Protein AF-A0A2V9HBS6-F1 (afdb_monomer_lite)

Foldseek 3Di:
DDDDDDPDPPCDDPPPPPVPDPVQVVQQVDWAFPPDWDWDFDDDPNHTPDIDTAWGWIWTHGPPDIDIDTDNGGPPPPD

Radius of gyration: 19.23 Å; chains: 1; bounding box: 45×61×40 Å

pLDDT: mean 70.4, std 18.81, range [34.97, 95.19]

Structure (mmCIF, N/CA/C/O backbone):
data_AF-A0A2V9HBS6-F1
#
_entry.id   AF-A0A2V9HBS6-F1
#
loop_
_atom_site.group_PDB
_atom_site.id
_atom_site.type_symbol
_atom_site.label_atom_id
_atom_site.label_alt_id
_atom_site.label_comp_id
_atom_site.label_asym_id
_atom_site.label_entity_id
_atom_site.label_seq_id
_atom_site.pdbx_PDB_ins_code
_atom_site.Cartn_x
_atom_site.Cartn_y
_atom_site.Cartn_z
_atom_site.occupancy
_atom_site.B_iso_or_equiv
_atom_site.auth_seq_id
_atom_site.auth_comp_id
_atom_site.auth_asym_id
_atom_site.auth_atom_id
_atom_site.pdbx_PDB_model_num
ATOM 1 N N . MET A 1 1 ? -10.365 -41.092 10.613 1.00 42.16 1 MET A N 1
ATOM 2 C CA . MET A 1 1 ? -9.235 -40.761 9.717 1.00 42.16 1 MET A CA 1
ATOM 3 C C . MET A 1 1 ? -9.250 -39.261 9.488 1.00 42.16 1 MET A C 1
ATOM 5 O O . MET A 1 1 ? -9.962 -38.784 8.614 1.00 42.16 1 MET A O 1
ATOM 9 N N . ASP A 1 2 ? -8.527 -38.527 10.329 1.00 43.75 2 ASP A N 1
ATOM 10 C CA . ASP A 1 2 ? -8.445 -37.066 10.299 1.00 43.75 2 ASP A CA 1
ATOM 11 C C . ASP A 1 2 ? -7.514 -36.590 9.183 1.00 43.75 2 ASP A C 1
ATOM 13 O O . ASP A 1 2 ? -6.299 -36.800 9.223 1.00 43.75 2 ASP A O 1
ATOM 17 N N . ARG A 1 3 ? -8.082 -35.935 8.167 1.00 48.69 3 ARG A N 1
ATOM 18 C CA . ARG A 1 3 ? -7.310 -35.237 7.135 1.00 48.69 3 ARG A CA 1
ATOM 19 C C . ARG A 1 3 ? -6.816 -33.914 7.718 1.00 48.69 3 ARG A C 1
ATOM 21 O O . ARG A 1 3 ? -7.560 -32.941 7.778 1.00 48.69 3 ARG A O 1
ATOM 28 N N . LYS A 1 4 ? -5.559 -33.889 8.165 1.00 50.62 4 LYS A N 1
ATOM 29 C CA . LYS A 1 4 ? -4.883 -32.661 8.603 1.00 50.62 4 LYS A CA 1
ATOM 30 C C . LYS A 1 4 ? -4.748 -31.704 7.416 1.00 50.62 4 LYS A C 1
ATOM 32 O O . LYS A 1 4 ? -4.113 -32.037 6.419 1.00 50.62 4 LYS A O 1
ATOM 37 N N . HIS A 1 5 ? -5.356 -30.529 7.531 1.00 52.22 5 HIS A N 1
ATOM 38 C CA . HIS A 1 5 ? -5.192 -29.427 6.590 1.00 52.22 5 HIS A CA 1
ATOM 39 C C . HIS A 1 5 ? -3.782 -28.842 6.763 1.00 52.22 5 HIS A C 1
ATOM 41 O O . HIS A 1 5 ? -3.421 -28.419 7.860 1.00 52.22 5 HIS A O 1
ATOM 47 N N . VAL A 1 6 ? -2.967 -28.863 5.707 1.00 47.91 6 VAL A N 1
ATOM 48 C CA . VAL A 1 6 ? -1.632 -28.248 5.694 1.00 47.91 6 VAL A CA 1
ATOM 49 C C . VAL A 1 6 ? -1.757 -26.918 4.952 1.00 47.91 6 VAL A C 1
ATOM 51 O O . VAL A 1 6 ? -2.129 -26.941 3.779 1.00 47.91 6 VAL A O 1
ATOM 54 N N . PRO A 1 7 ? -1.479 -25.761 5.578 1.00 53.19 7 PRO A N 1
ATOM 55 C CA . PRO A 1 7 ? -1.482 -24.499 4.855 1.00 53.19 7 PRO A CA 1
ATOM 56 C C . PRO A 1 7 ? -0.302 -24.473 3.877 1.00 53.19 7 PRO A C 1
ATOM 58 O O . PRO A 1 7 ? 0.823 -24.836 4.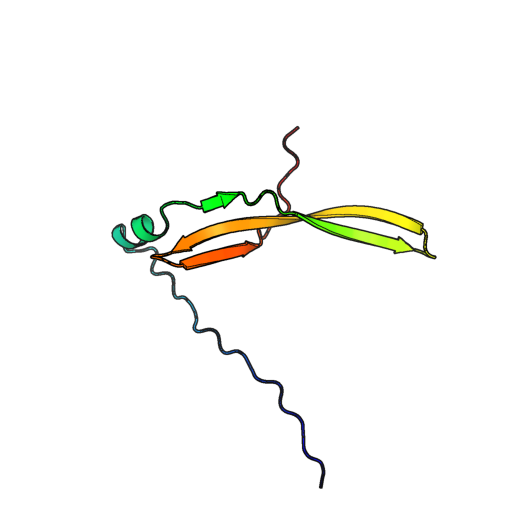233 1.00 53.19 7 PRO A O 1
ATOM 61 N N . ALA A 1 8 ? -0.563 -24.048 2.640 1.00 50.84 8 ALA A N 1
ATOM 62 C CA . ALA A 1 8 ? 0.463 -23.862 1.625 1.00 50.84 8 ALA A CA 1
ATOM 63 C C . ALA A 1 8 ? 1.473 -22.815 2.117 1.00 50.84 8 ALA A C 1
ATOM 65 O O . ALA A 1 8 ? 1.179 -21.622 2.180 1.00 50.84 8 ALA A O 1
ATOM 66 N N . ARG A 1 9 ? 2.673 -23.263 2.501 1.00 49.62 9 ARG A N 1
ATOM 67 C CA . ARG A 1 9 ? 3.806 -22.367 2.729 1.00 49.62 9 ARG A CA 1
ATOM 68 C C . ARG A 1 9 ? 4.195 -21.779 1.378 1.00 49.62 9 ARG A C 1
ATOM 70 O O . ARG A 1 9 ? 4.807 -22.464 0.563 1.00 49.62 9 ARG A O 1
ATOM 77 N N . MET A 1 10 ? 3.828 -20.523 1.150 1.00 46.31 10 MET A N 1
ATOM 78 C CA . MET A 1 10 ? 4.395 -19.713 0.077 1.00 46.31 10 MET A CA 1
ATOM 79 C C . MET A 1 10 ? 5.883 -19.523 0.383 1.00 46.31 10 MET A C 1
ATOM 81 O O . MET A 1 10 ? 6.272 -18.641 1.143 1.00 46.31 10 MET A O 1
ATOM 85 N N . HIS A 1 11 ? 6.717 -20.414 -0.152 1.00 42.72 11 HIS A N 1
ATOM 86 C CA . HIS A 1 11 ? 8.155 -20.201 -0.229 1.00 42.72 11 HIS A CA 1
ATOM 87 C C . HIS A 1 11 ? 8.409 -19.189 -1.344 1.00 42.72 11 HIS A C 1
ATOM 89 O O . HIS A 1 11 ? 8.682 -19.553 -2.485 1.00 42.72 11 HIS A O 1
ATOM 95 N N . SER A 1 12 ? 8.295 -17.907 -1.013 1.00 50.84 12 SER A N 1
ATOM 96 C CA . SER A 1 12 ? 8.925 -16.866 -1.816 1.00 50.84 12 SER A CA 1
ATOM 97 C C . SER A 1 12 ? 10.438 -17.113 -1.760 1.00 50.84 12 SER A C 1
ATOM 99 O O . SER A 1 12 ? 10.971 -17.269 -0.654 1.00 50.84 12 SER A O 1
ATOM 101 N N . PRO A 1 13 ? 11.146 -17.209 -2.899 1.00 45.28 13 PRO A N 1
ATOM 102 C CA . PRO A 1 13 ? 12.596 -17.321 -2.870 1.00 45.28 13 PRO A CA 1
ATOM 103 C C . PRO A 1 13 ? 13.175 -16.080 -2.173 1.00 45.28 13 PRO A C 1
ATOM 105 O O . PRO A 1 13 ? 12.608 -14.991 -2.315 1.00 45.28 13 PRO A O 1
ATOM 108 N N . PRO A 1 14 ? 14.279 -16.207 -1.415 1.00 47.19 14 PRO A N 1
ATOM 109 C CA . PRO A 1 14 ? 14.969 -15.030 -0.928 1.00 47.19 14 PRO A CA 1
ATOM 110 C C . PRO A 1 14 ? 15.455 -14.280 -2.167 1.00 47.19 14 PRO A C 1
ATOM 112 O O . PRO A 1 14 ? 16.266 -14.795 -2.936 1.00 47.19 14 PRO A O 1
ATOM 115 N N . LEU A 1 15 ? 14.925 -13.080 -2.392 1.00 51.84 15 LEU A N 1
ATOM 116 C CA . LEU A 1 15 ? 15.557 -12.135 -3.297 1.00 51.84 15 LEU A CA 1
ATOM 117 C C . LEU A 1 15 ? 16.863 -11.728 -2.611 1.00 51.84 15 LEU A C 1
ATOM 119 O O . LEU A 1 15 ? 16.900 -10.762 -1.853 1.00 51.84 15 LEU A O 1
ATOM 123 N N . CYS A 1 16 ? 17.917 -12.526 -2.792 1.00 45.81 16 CYS A N 1
ATOM 124 C CA . CYS A 1 16 ? 19.273 -12.097 -2.495 1.00 45.81 16 CYS A CA 1
ATOM 125 C C . CYS A 1 16 ? 19.565 -10.936 -3.448 1.00 45.81 16 CYS A C 1
ATOM 127 O O . CYS A 1 16 ? 19.944 -11.144 -4.599 1.00 45.81 16 CYS A O 1
ATOM 129 N N . LEU A 1 17 ? 19.282 -9.718 -2.981 1.00 49.34 17 LEU A N 1
ATOM 130 C CA . LEU A 1 17 ? 19.724 -8.484 -3.607 1.00 49.34 17 LEU A CA 1
ATOM 131 C C . LEU A 1 17 ? 21.246 -8.465 -3.519 1.00 49.34 17 LEU A C 1
ATOM 133 O O . LEU A 1 17 ? 21.816 -8.163 -2.471 1.00 49.34 17 LEU A O 1
ATOM 137 N N . ASP A 1 18 ? 21.903 -8.796 -4.619 1.00 45.50 18 ASP A N 1
ATOM 138 C CA . ASP A 1 18 ? 23.316 -8.503 -4.770 1.00 45.50 18 ASP A CA 1
ATOM 139 C C . ASP A 1 18 ? 23.436 -7.002 -5.073 1.00 45.50 18 ASP A C 1
ATOM 141 O O . ASP A 1 18 ? 23.415 -6.569 -6.222 1.00 45.50 18 ASP A O 1
ATOM 145 N N . CYS A 1 19 ? 23.509 -6.176 -4.023 1.00 50.69 19 CYS A N 1
ATOM 146 C CA . CYS A 1 19 ? 23.703 -4.718 -4.121 1.00 50.69 19 CYS A CA 1
ATOM 147 C C . CYS A 1 19 ? 25.082 -4.327 -4.699 1.00 50.69 19 CYS A C 1
ATOM 149 O O . CYS A 1 19 ? 25.453 -3.154 -4.690 1.00 50.69 19 CYS A O 1
ATOM 151 N N . SER A 1 20 ? 25.856 -5.317 -5.141 1.00 55.56 20 SER A N 1
ATOM 152 C CA . SER A 1 20 ? 27.240 -5.227 -5.592 1.00 55.56 20 SER A CA 1
ATOM 153 C C . SER A 1 20 ? 27.363 -4.867 -7.077 1.00 55.56 20 SER A C 1
ATOM 155 O O . SER A 1 20 ? 28.428 -4.422 -7.502 1.00 55.56 20 SER A O 1
ATOM 157 N N . ASP A 1 21 ? 26.302 -5.065 -7.870 1.00 51.62 21 ASP A N 1
ATOM 158 C CA . ASP A 1 21 ? 26.318 -4.795 -9.310 1.00 51.62 21 ASP A CA 1
ATOM 159 C C . ASP A 1 21 ? 25.686 -3.424 -9.623 1.00 51.62 21 ASP A C 1
ATOM 161 O O . ASP A 1 21 ? 24.463 -3.274 -9.495 1.00 51.62 21 ASP A O 1
ATOM 165 N N . PRO A 1 22 ? 26.466 -2.418 -10.061 1.00 54.44 22 PRO A N 1
ATOM 166 C CA . PRO A 1 22 ? 25.930 -1.113 -10.442 1.00 54.44 22 PRO A CA 1
ATOM 167 C C . PRO A 1 22 ? 24.960 -1.174 -11.638 1.00 54.44 22 PRO A C 1
ATOM 169 O O . PRO A 1 22 ? 24.107 -0.297 -11.747 1.00 54.44 22 PRO A O 1
ATOM 172 N N . ASN A 1 23 ? 24.998 -2.223 -12.476 1.00 52.66 23 ASN A N 1
ATOM 173 C CA . ASN A 1 23 ? 23.997 -2.446 -13.534 1.00 52.66 23 ASN A CA 1
ATOM 174 C C . ASN A 1 23 ? 22.654 -2.975 -12.999 1.00 52.66 23 ASN A C 1
ATOM 176 O O . ASN A 1 23 ? 21.634 -2.892 -13.686 1.00 52.66 23 ASN A O 1
ATOM 180 N N . SER A 1 24 ? 22.615 -3.531 -11.783 1.00 52.62 24 SER A N 1
ATOM 181 C CA . SER A 1 24 ? 21.355 -3.974 -11.171 1.00 52.62 24 SER A CA 1
ATOM 182 C C . SER A 1 24 ? 20.508 -2.794 -10.686 1.00 52.62 24 SER A C 1
ATOM 184 O O . SER A 1 24 ? 19.281 -2.858 -10.746 1.00 52.62 24 SER A O 1
ATOM 186 N N . ALA A 1 25 ? 21.155 -1.693 -10.285 1.00 50.47 25 ALA A N 1
ATOM 187 C CA . ALA A 1 25 ? 20.497 -0.466 -9.844 1.00 50.47 25 ALA A CA 1
ATOM 188 C C . ALA A 1 25 ? 19.734 0.234 -10.984 1.00 50.47 25 ALA A C 1
ATOM 190 O O . ALA A 1 25 ? 18.663 0.790 -10.746 1.00 50.47 25 ALA A O 1
ATOM 191 N N . GLU A 1 26 ? 20.211 0.132 -12.231 1.00 49.22 26 GLU A N 1
ATOM 192 C CA . GLU A 1 26 ? 19.513 0.679 -13.406 1.00 49.22 26 GLU A CA 1
ATOM 193 C C . GLU A 1 26 ? 18.180 -0.032 -13.703 1.00 49.22 26 GLU A C 1
ATOM 195 O O . GLU A 1 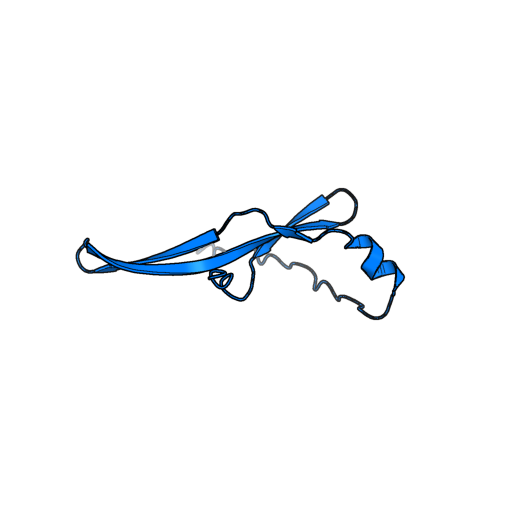26 ? 17.268 0.573 -14.263 1.00 49.22 26 GLU A O 1
ATOM 200 N N . ARG A 1 27 ? 18.001 -1.294 -13.280 1.00 53.16 27 ARG A N 1
ATOM 201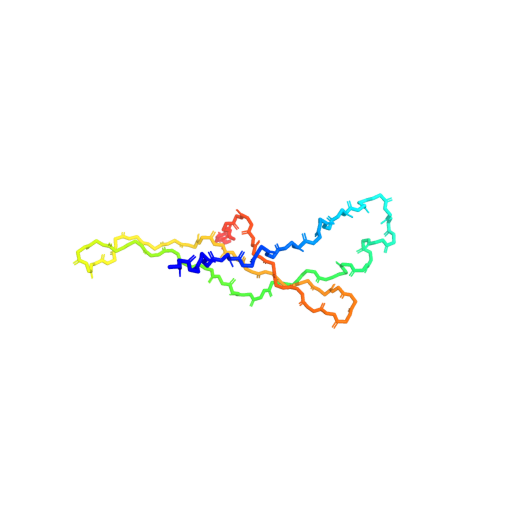 C CA . ARG A 1 27 ? 16.719 -2.011 -13.442 1.00 53.16 27 ARG A CA 1
ATOM 202 C C . ARG A 1 27 ? 15.639 -1.588 -12.448 1.00 53.16 27 ARG A C 1
ATOM 204 O O . ARG A 1 27 ? 14.486 -1.965 -12.632 1.00 53.16 27 ARG A O 1
ATOM 211 N N . TYR A 1 28 ? 16.000 -0.806 -11.433 1.00 57.97 28 TYR A N 1
ATOM 212 C CA . TYR A 1 28 ? 15.090 -0.240 -10.437 1.00 57.97 28 TYR A CA 1
ATOM 213 C C . TYR A 1 28 ? 14.937 1.270 -10.641 1.00 57.97 28 TYR A C 1
ATOM 215 O O . TYR A 1 28 ? 14.866 2.037 -9.684 1.00 57.97 28 TYR A O 1
ATOM 223 N N . SER A 1 29 ? 14.921 1.703 -11.905 1.00 58.97 29 SER A N 1
ATOM 224 C CA . SER A 1 29 ? 15.075 3.108 -12.288 1.00 58.97 29 SER A CA 1
ATOM 225 C C . SER A 1 29 ? 14.014 4.046 -11.710 1.00 58.97 29 SER A C 1
ATOM 227 O O . SER A 1 29 ? 14.284 5.239 -11.648 1.00 58.97 29 SER A O 1
ATOM 229 N N . ASN A 1 30 ? 12.828 3.565 -11.315 1.00 67.25 30 ASN A N 1
ATOM 230 C CA . ASN A 1 30 ? 11.743 4.441 -10.870 1.00 67.25 30 ASN A CA 1
ATOM 231 C C . ASN A 1 30 ? 10.944 3.820 -9.717 1.00 67.25 30 ASN A C 1
ATOM 233 O O . ASN A 1 30 ? 10.100 2.946 -9.930 1.00 67.25 30 ASN A O 1
ATOM 237 N N . VAL A 1 31 ? 11.192 4.308 -8.498 1.00 78.50 31 VAL A N 1
ATOM 238 C CA . VAL A 1 31 ? 10.249 4.190 -7.378 1.00 78.50 31 VAL A CA 1
ATOM 239 C C . VAL A 1 31 ? 9.289 5.371 -7.474 1.00 78.50 31 VAL A C 1
ATOM 241 O O . VAL A 1 31 ? 9.718 6.522 -7.439 1.00 78.50 31 VAL A O 1
ATOM 244 N N . VAL A 1 32 ? 7.996 5.091 -7.603 1.00 83.81 32 VAL A N 1
ATOM 245 C CA . VAL A 1 32 ? 6.940 6.100 -7.737 1.00 83.81 32 VAL A CA 1
ATOM 246 C C . VAL A 1 32 ? 5.998 6.001 -6.544 1.00 83.81 32 VAL A C 1
ATOM 248 O O . VAL A 1 32 ? 5.610 4.905 -6.136 1.00 83.81 32 VAL A O 1
ATOM 251 N N . ASP A 1 33 ? 5.633 7.144 -5.971 1.00 85.12 33 ASP A N 1
ATOM 252 C CA . ASP A 1 33 ? 4.593 7.208 -4.947 1.00 85.12 33 ASP A CA 1
ATOM 253 C C . ASP A 1 33 ? 3.224 6.900 -5.569 1.00 85.12 33 ASP A C 1
ATOM 255 O O . ASP A 1 33 ? 2.869 7.435 -6.620 1.00 85.12 33 ASP A O 1
ATOM 259 N N . THR A 1 34 ? 2.460 6.011 -4.938 1.00 87.31 34 THR A N 1
ATOM 260 C CA . THR A 1 34 ? 1.116 5.654 -5.412 1.00 87.31 34 THR A CA 1
ATOM 261 C C . THR A 1 34 ? 0.029 6.595 -4.897 1.00 87.31 34 THR A C 1
ATOM 263 O O . THR A 1 34 ? -1.099 6.539 -5.382 1.00 87.31 34 THR A O 1
ATOM 266 N N . GLY A 1 35 ? 0.330 7.410 -3.884 1.00 87.19 35 GLY A N 1
ATOM 267 C CA . GLY A 1 35 ? -0.649 8.165 -3.105 1.00 87.19 35 GLY A CA 1
ATOM 268 C C . GLY A 1 35 ? -1.520 7.292 -2.193 1.00 87.19 35 GLY A C 1
ATOM 269 O O . GLY A 1 35 ? -2.366 7.823 -1.476 1.00 87.19 35 GLY A O 1
ATOM 270 N N . LEU A 1 36 ? -1.336 5.966 -2.196 1.00 88.12 36 LEU A N 1
ATOM 271 C CA . LEU A 1 36 ? -2.083 5.049 -1.341 1.00 88.12 36 LEU A CA 1
ATOM 272 C C . LEU A 1 36 ? -1.450 4.990 0.049 1.00 88.12 36 LEU A C 1
ATOM 274 O O . LEU A 1 36 ? -0.235 4.826 0.200 1.00 88.12 36 LEU A O 1
ATOM 278 N N . GLN A 1 37 ? -2.300 5.063 1.068 1.00 90.25 37 GLN A N 1
ATOM 279 C CA . GLN A 1 37 ? -1.912 5.008 2.471 1.00 90.25 37 GLN A CA 1
ATOM 280 C C . GLN A 1 37 ? -2.792 4.008 3.217 1.00 90.25 37 GLN A C 1
ATOM 282 O O . GLN A 1 37 ? -3.974 3.843 2.917 1.00 90.25 37 GLN A O 1
ATOM 287 N N . GLU A 1 38 ? -2.201 3.332 4.193 1.00 87.69 38 GLU A N 1
ATOM 288 C CA . GLU A 1 38 ? -2.913 2.499 5.150 1.00 87.69 38 GLU A CA 1
ATOM 289 C C . GLU A 1 38 ? -3.191 3.310 6.408 1.00 87.69 38 GLU A C 1
ATOM 291 O O . GLU A 1 38 ? -2.294 3.955 6.955 1.00 87.69 38 GLU A O 1
ATOM 296 N N . ILE A 1 39 ? -4.439 3.2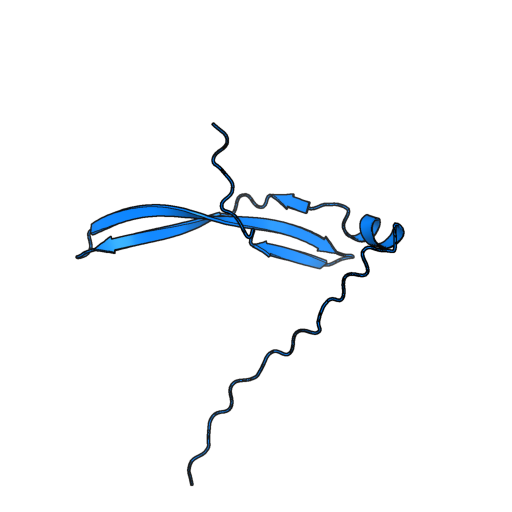62 6.861 1.00 89.62 39 ILE A N 1
ATOM 297 C CA . ILE A 1 39 ? -4.904 3.962 8.051 1.00 89.62 39 ILE A CA 1
ATOM 298 C C . ILE A 1 39 ? -5.318 2.908 9.071 1.00 89.62 39 ILE A C 1
ATOM 300 O O . ILE A 1 39 ? -6.138 2.035 8.783 1.00 89.62 39 ILE A O 1
ATOM 304 N N . GLU A 1 40 ? -4.737 2.988 10.262 1.00 89.00 40 GLU A N 1
ATOM 305 C CA . GLU A 1 40 ? -5.134 2.185 11.409 1.00 89.00 40 GLU A CA 1
ATOM 306 C C . 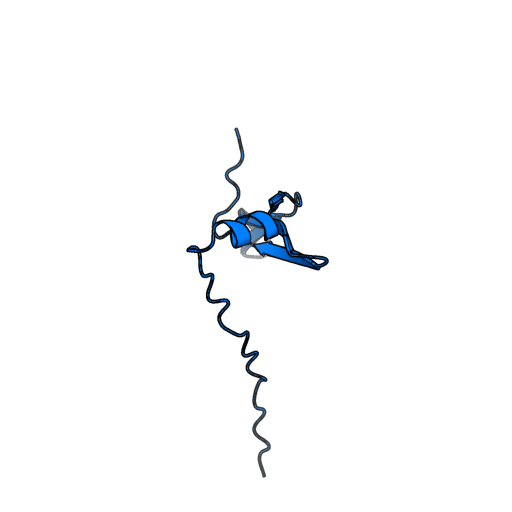GLU A 1 40 ? -6.100 3.008 12.264 1.00 89.00 40 GLU A C 1
ATOM 308 O O . GLU A 1 40 ? -5.756 4.096 12.734 1.00 89.00 40 GLU A O 1
ATOM 313 N N . VAL A 1 41 ? -7.312 2.480 12.443 1.00 91.44 41 VAL A N 1
ATOM 314 C CA . VAL A 1 41 ? -8.374 3.111 13.228 1.00 91.44 41 VAL A CA 1
ATOM 315 C C . VAL A 1 41 ? -8.629 2.269 14.471 1.00 91.44 41 VAL A C 1
ATOM 317 O O . VAL A 1 41 ? -9.019 1.103 14.377 1.00 91.44 41 VAL A O 1
ATOM 320 N N . GLU A 1 42 ? -8.424 2.862 15.642 1.00 92.00 42 GLU A N 1
ATOM 321 C CA . GLU A 1 42 ? -8.752 2.238 16.918 1.00 92.00 42 GLU A CA 1
ATOM 322 C C . GLU A 1 42 ? -10.173 2.636 17.318 1.00 92.00 42 GLU A C 1
ATOM 324 O O . GLU A 1 42 ? -10.488 3.816 17.491 1.00 92.00 42 GLU A O 1
ATOM 329 N N . THR A 1 43 ? -11.046 1.637 17.461 1.00 95.19 43 THR A N 1
ATOM 330 C CA . THR A 1 43 ? -12.428 1.838 17.902 1.00 95.19 43 THR A CA 1
ATOM 331 C C . THR A 1 43 ? -12.663 1.176 19.249 1.00 95.19 43 THR A C 1
ATOM 333 O O . THR A 1 43 ? -12.341 0.005 19.463 1.00 95.19 43 THR A O 1
ATOM 336 N N . ARG A 1 44 ? -13.306 1.905 20.163 1.00 92.38 44 ARG A N 1
ATOM 337 C CA . ARG A 1 44 ? -13.718 1.387 21.467 1.00 92.38 44 ARG A CA 1
ATOM 338 C C . ARG A 1 44 ? -15.197 1.645 21.672 1.00 92.38 44 ARG A C 1
ATOM 340 O O . ARG A 1 44 ? -15.682 2.761 21.539 1.00 92.38 44 ARG A O 1
ATOM 347 N N . LYS A 1 45 ? -15.940 0.581 21.994 1.00 93.25 45 LYS A N 1
ATOM 348 C CA . LYS A 1 45 ? -17.407 0.629 22.159 1.00 93.25 45 LYS A CA 1
ATOM 349 C C . LYS A 1 45 ? -18.136 1.259 20.954 1.00 93.25 45 LYS A C 1
ATOM 351 O O . LYS A 1 45 ? -19.164 1.902 21.128 1.00 93.25 45 LYS A O 1
ATOM 356 N N . GLY A 1 46 ? -17.608 1.063 19.744 1.00 89.88 46 GLY A N 1
ATOM 357 C CA . GLY A 1 46 ? -18.191 1.594 18.507 1.00 89.88 46 GLY A CA 1
ATOM 358 C C . GLY A 1 46 ? -17.909 3.075 18.240 1.00 89.88 46 GLY A C 1
ATOM 359 O O . GLY A 1 46 ? -18.463 3.615 17.289 1.00 89.88 46 GLY A O 1
ATOM 360 N N . VAL A 1 47 ? -17.062 3.721 19.046 1.00 90.00 47 VAL A N 1
ATOM 361 C CA . VAL A 1 47 ? -16.581 5.088 18.813 1.00 90.00 47 VAL A CA 1
ATOM 362 C C . VAL A 1 47 ? -15.124 5.025 18.370 1.00 90.00 47 VAL A C 1
ATOM 364 O O . VAL A 1 47 ? -14.336 4.272 18.943 1.00 90.00 47 VAL A O 1
ATOM 367 N N . GLU A 1 48 ? -14.781 5.791 17.340 1.00 90.81 48 GLU A N 1
ATOM 368 C CA . GLU A 1 48 ? -13.398 6.008 16.918 1.00 90.81 48 GLU A CA 1
ATOM 369 C C . GLU A 1 48 ? -12.656 6.813 17.992 1.00 90.81 48 GLU A C 1
ATOM 371 O O . GLU A 1 48 ? -13.039 7.938 18.307 1.00 90.81 48 GLU A O 1
ATOM 376 N N . GLU A 1 49 ? -11.628 6.211 18.591 1.00 90.44 49 GLU A N 1
ATOM 377 C CA . GLU A 1 49 ? -10.790 6.856 19.611 1.00 90.44 49 GLU A CA 1
ATOM 378 C C . GLU A 1 49 ? -9.467 7.360 19.023 1.00 90.44 49 GLU A C 1
ATOM 380 O O . GLU A 1 49 ? -8.911 8.342 19.518 1.00 90.44 49 GLU A O 1
ATOM 385 N N . ASN A 1 50 ? -8.954 6.706 17.977 1.00 88.25 50 ASN A N 1
ATOM 386 C CA . ASN A 1 50 ? -7.701 7.082 17.332 1.00 88.25 50 ASN A CA 1
ATOM 387 C C . ASN A 1 50 ? -7.719 6.746 15.837 1.00 88.25 50 ASN A C 1
ATOM 389 O O . ASN A 1 50 ? -8.278 5.729 15.429 1.00 88.25 50 ASN A O 1
ATOM 393 N N . CYS A 1 51 ? -7.046 7.575 15.047 1.00 89.19 51 CYS A N 1
ATOM 394 C CA . CYS A 1 51 ? -6.814 7.369 13.628 1.00 89.19 51 CYS A CA 1
ATOM 395 C C . CYS A 1 51 ? -5.380 7.795 13.313 1.00 89.19 51 CYS A C 1
ATOM 397 O O . CYS A 1 51 ? -4.984 8.925 13.610 1.00 89.19 51 CYS A O 1
ATOM 399 N N . LYS A 1 52 ? -4.588 6.886 12.739 1.00 88.25 52 LYS A N 1
ATOM 400 C CA . LYS A 1 52 ? -3.201 7.168 12.349 1.00 88.25 52 LYS A CA 1
ATOM 401 C C . LYS A 1 52 ? -2.862 6.508 11.020 1.00 88.25 52 LYS A C 1
ATOM 403 O O . LYS A 1 52 ? -3.288 5.388 10.739 1.00 88.25 52 LYS A O 1
ATOM 408 N N . VAL A 1 53 ? -2.023 7.168 10.230 1.00 86.25 53 VAL A N 1
ATOM 409 C CA . VAL A 1 53 ? -1.400 6.549 9.056 1.00 86.25 53 VAL A CA 1
ATOM 410 C C . VAL A 1 53 ? -0.382 5.521 9.546 1.00 86.25 53 VAL A C 1
ATOM 412 O O . VAL A 1 53 ? 0.525 5.855 10.310 1.00 86.25 53 VAL A O 1
ATOM 415 N N . SER A 1 54 ? -0.532 4.263 9.138 1.00 83.69 54 SER A N 1
ATOM 416 C CA . SER A 1 54 ? 0.361 3.170 9.536 1.00 83.69 54 SER A CA 1
ATOM 417 C C . SER A 1 54 ? 1.453 2.913 8.498 1.00 83.69 54 SER A C 1
ATOM 419 O O . SER A 1 54 ? 2.564 2.512 8.854 1.00 83.69 54 SER A O 1
ATOM 421 N N . SER A 1 55 ? 1.176 3.137 7.210 1.00 85.94 55 SER A N 1
ATOM 422 C CA . SER A 1 55 ? 2.124 2.907 6.108 1.00 85.94 55 SER A CA 1
ATOM 423 C C . SER A 1 55 ? 1.691 3.617 4.825 1.00 85.94 55 SER A C 1
ATOM 425 O O . SER A 1 55 ? 0.511 3.883 4.626 1.00 85.94 55 SER A O 1
ATOM 427 N N . GLY A 1 56 ? 2.641 3.869 3.929 1.00 89.31 56 GLY A N 1
ATOM 428 C CA . GLY A 1 56 ? 2.389 4.257 2.543 1.00 89.31 56 GLY A CA 1
ATOM 429 C C . GLY A 1 56 ? 2.762 3.143 1.569 1.00 89.31 56 GLY A C 1
ATOM 430 O O . GLY A 1 56 ? 3.426 2.170 1.940 1.00 89.31 56 GLY A O 1
ATOM 431 N N . TYR A 1 57 ? 2.342 3.284 0.316 1.00 89.19 57 TYR A N 1
ATOM 432 C CA . TYR A 1 57 ? 2.666 2.334 -0.743 1.00 89.19 57 TYR A CA 1
ATOM 433 C C . TYR A 1 57 ? 3.405 3.016 -1.892 1.00 89.19 57 TYR A C 1
ATOM 435 O O . TYR A 1 57 ? 3.010 4.074 -2.385 1.00 89.19 57 TYR A O 1
ATOM 443 N N . HIS A 1 58 ? 4.453 2.354 -2.366 1.00 89.12 58 HIS A N 1
ATOM 444 C CA . HIS A 1 58 ? 5.225 2.763 -3.531 1.00 89.12 58 HIS A CA 1
ATOM 445 C C . HIS A 1 58 ? 5.102 1.710 -4.625 1.00 89.12 58 HIS A C 1
ATOM 447 O O . HIS A 1 58 ? 4.911 0.525 -4.348 1.00 89.12 58 HIS A O 1
ATOM 453 N N . THR A 1 59 ? 5.230 2.135 -5.873 1.00 89.19 59 THR A N 1
ATOM 454 C CA . THR A 1 59 ? 5.338 1.234 -7.016 1.00 89.19 59 THR A CA 1
ATOM 455 C C . THR A 1 59 ? 6.753 1.276 -7.560 1.00 89.19 59 THR A C 1
ATOM 457 O O . THR A 1 59 ? 7.318 2.347 -7.764 1.00 89.19 59 THR A O 1
ATOM 460 N N . LEU A 1 60 ? 7.315 0.101 -7.805 1.00 86.88 60 LEU A N 1
ATOM 461 C CA . LEU A 1 60 ? 8.629 -0.079 -8.399 1.00 86.88 60 LEU A CA 1
ATOM 462 C C . LEU A 1 60 ? 8.473 -0.812 -9.730 1.00 86.88 60 LEU A C 1
ATOM 464 O O . LEU A 1 60 ? 7.905 -1.905 -9.769 1.00 86.88 60 LEU A O 1
ATOM 468 N N . LEU A 1 61 ? 8.972 -0.216 -10.811 1.00 83.56 61 LEU A N 1
ATOM 469 C CA . LEU A 1 61 ? 9.071 -0.895 -12.103 1.00 83.56 61 LEU A CA 1
ATOM 470 C C . LEU A 1 61 ? 10.324 -1.779 -12.109 1.00 83.56 61 LEU A C 1
ATOM 472 O O . LEU A 1 61 ? 11.427 -1.283 -11.884 1.00 83.56 61 LEU A O 1
ATOM 476 N N . VAL A 1 62 ? 10.145 -3.074 -12.366 1.00 81.50 62 VAL A N 1
ATOM 477 C CA . VAL A 1 62 ? 11.222 -4.068 -12.466 1.00 81.50 62 VAL A CA 1
ATOM 478 C C . VAL A 1 62 ? 11.055 -4.826 -13.777 1.00 81.50 62 VAL A C 1
ATOM 480 O O . VAL A 1 62 ? 10.199 -5.705 -13.896 1.00 81.50 62 VAL A O 1
ATOM 483 N N . GLY A 1 63 ? 11.865 -4.472 -14.778 1.00 81.00 63 GLY A N 1
ATOM 484 C CA . GLY A 1 63 ? 11.644 -4.932 -16.153 1.00 81.00 63 GLY A CA 1
ATOM 485 C C . GLY A 1 63 ? 10.284 -4.448 -16.664 1.00 81.00 63 GLY A C 1
ATOM 486 O O . GLY A 1 63 ? 10.028 -3.248 -16.650 1.00 81.00 63 GLY A O 1
ATOM 487 N N . ASP A 1 64 ? 9.407 -5.385 -17.033 1.00 81.25 64 ASP A N 1
ATOM 488 C CA . ASP A 1 64 ? 8.051 -5.102 -17.535 1.00 81.25 64 ASP A CA 1
ATOM 489 C C . ASP A 1 64 ? 6.961 -5.242 -16.451 1.00 81.25 64 ASP A C 1
ATOM 491 O O . ASP A 1 64 ? 5.764 -5.190 -16.741 1.00 81.25 64 ASP A O 1
ATOM 495 N N . CYS A 1 65 ? 7.358 -5.451 -15.191 1.00 80.56 65 CYS A N 1
ATOM 496 C CA . CYS A 1 65 ? 6.451 -5.708 -14.075 1.00 80.56 65 CYS A CA 1
ATOM 497 C C . CYS A 1 65 ? 6.430 -4.547 -13.078 1.00 80.56 65 CYS A C 1
ATOM 499 O O . CYS A 1 65 ? 7.470 -3.991 -12.731 1.00 80.56 65 CYS A O 1
ATOM 501 N N . TYR A 1 66 ? 5.252 -4.259 -12.525 1.00 84.25 66 TYR A N 1
ATOM 502 C CA . TYR A 1 66 ? 5.096 -3.349 -11.391 1.00 84.25 66 TYR A CA 1
ATOM 503 C C . TYR A 1 66 ? 5.016 -4.134 -10.080 1.00 84.25 66 TYR A C 1
ATOM 505 O O . TYR A 1 66 ? 4.187 -5.035 -9.938 1.00 84.25 66 TYR A O 1
ATOM 513 N N . LEU A 1 67 ? 5.855 -3.777 -9.109 1.00 88.25 67 LEU A N 1
ATOM 514 C CA . LEU A 1 67 ? 5.774 -4.274 -7.739 1.00 88.25 67 LEU A CA 1
ATOM 515 C C . LEU A 1 67 ? 5.210 -3.180 -6.836 1.00 88.25 67 LEU A C 1
ATOM 517 O O . LEU A 1 67 ? 5.743 -2.074 -6.800 1.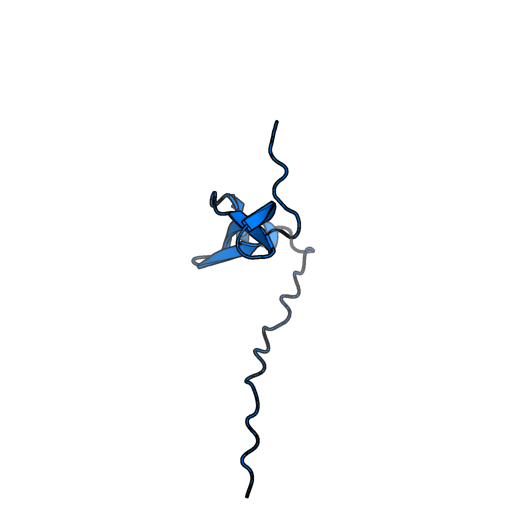00 88.25 67 LEU A O 1
ATOM 521 N N . ILE A 1 68 ? 4.171 -3.511 -6.070 1.00 89.25 68 ILE A N 1
ATOM 522 C CA . ILE A 1 68 ? 3.663 -2.654 -4.996 1.00 89.25 68 ILE A CA 1
ATOM 523 C C . ILE A 1 68 ? 4.428 -2.995 -3.717 1.00 89.25 68 ILE A C 1
ATOM 525 O O . ILE A 1 68 ? 4.437 -4.145 -3.275 1.00 89.25 68 ILE A O 1
ATOM 529 N N . VAL A 1 69 ? 5.065 -1.993 -3.119 1.00 87.56 69 VAL A N 1
ATOM 530 C CA . VAL A 1 69 ? 5.898 -2.130 -1.924 1.00 87.56 69 VAL A CA 1
ATOM 531 C C . VAL A 1 69 ? 5.314 -1.270 -0.809 1.00 87.56 69 VAL A C 1
ATOM 533 O O . VAL A 1 69 ? 5.124 -0.067 -0.975 1.00 87.56 69 VAL A O 1
ATOM 536 N N . LYS A 1 70 ? 5.039 -1.892 0.340 1.00 89.31 70 LYS A N 1
ATOM 537 C CA . LYS A 1 70 ? 4.592 -1.207 1.558 1.00 89.31 70 LYS A CA 1
ATOM 538 C C . LYS A 1 70 ? 5.796 -0.603 2.281 1.00 89.31 70 LYS A C 1
ATOM 540 O O . LYS A 1 70 ? 6.796 -1.292 2.494 1.00 89.31 70 LYS A O 1
ATOM 545 N N . SER A 1 71 ? 5.711 0.666 2.667 1.00 84.00 71 SER A N 1
ATOM 546 C CA . SER A 1 71 ? 6.757 1.325 3.445 1.00 84.00 71 SER A CA 1
ATOM 547 C C . SER A 1 71 ? 6.822 0.745 4.863 1.00 84.00 71 SER A C 1
ATOM 549 O O . SER A 1 71 ? 5.809 0.427 5.479 1.00 84.00 71 SER A O 1
ATOM 551 N N . SER A 1 72 ? 8.032 0.611 5.410 1.00 78.12 72 SER A N 1
ATOM 552 C CA . SER A 1 72 ? 8.237 0.147 6.793 1.00 78.12 72 SER A CA 1
ATOM 553 C C . SER A 1 72 ? 7.962 1.227 7.842 1.00 78.12 72 SER A C 1
ATOM 555 O O . SER A 1 72 ? 7.912 0.937 9.036 1.00 78.12 72 SER A O 1
ATOM 557 N N . LYS A 1 73 ? 7.811 2.478 7.401 1.00 69.06 73 LYS A N 1
ATOM 558 C CA . LYS A 1 73 ? 7.483 3.635 8.229 1.00 69.06 73 LYS A CA 1
ATOM 559 C C . LYS A 1 73 ? 6.274 4.349 7.633 1.00 69.06 73 LYS A C 1
ATOM 561 O O . LYS A 1 73 ? 6.184 4.408 6.403 1.00 69.06 73 LYS A O 1
ATOM 566 N N . PRO A 1 74 ? 5.382 4.913 8.459 1.00 63.19 74 PRO A N 1
ATOM 567 C CA . PRO A 1 74 ? 4.363 5.817 7.952 1.00 63.19 74 PRO A CA 1
ATOM 568 C C . PRO A 1 74 ? 5.048 6.976 7.224 1.00 63.19 74 PRO A C 1
ATOM 570 O O . PRO A 1 74 ? 6.102 7.450 7.660 1.00 63.19 74 PRO A O 1
ATOM 573 N N . ILE A 1 75 ? 4.492 7.381 6.082 1.00 61.88 75 ILE A N 1
ATOM 574 C CA . ILE A 1 75 ? 4.957 8.579 5.384 1.00 61.88 75 ILE A CA 1
ATOM 575 C C . ILE A 1 75 ? 4.681 9.730 6.350 1.00 61.88 75 ILE A C 1
ATOM 577 O O . ILE A 1 75 ? 3.527 9.996 6.673 1.00 61.88 75 ILE A O 1
ATOM 581 N N . SER A 1 76 ? 5.740 10.333 6.899 1.00 56.31 76 SER A N 1
ATOM 582 C CA . SER A 1 76 ? 5.596 11.493 7.776 1.00 56.31 76 SER A CA 1
ATOM 583 C C . SER A 1 76 ? 4.843 12.566 7.000 1.00 56.31 76 SER A C 1
ATOM 585 O O . SER A 1 76 ? 5.297 12.960 5.924 1.00 56.31 76 SER A O 1
ATOM 587 N N . GLU A 1 77 ? 3.710 13.013 7.544 1.00 50.41 77 GLU A N 1
ATOM 588 C CA . GLU A 1 77 ? 2.972 14.162 7.029 1.00 50.41 77 GLU A CA 1
ATOM 589 C C . GLU A 1 77 ? 3.961 15.312 6.840 1.00 50.41 77 GLU A C 1
ATOM 591 O O . GLU A 1 77 ? 4.589 15.789 7.789 1.00 50.41 77 GLU A O 1
ATOM 596 N N . THR A 1 78 ? 4.190 15.685 5.584 1.00 41.19 78 THR A N 1
ATOM 597 C CA . THR A 1 78 ? 5.047 16.819 5.257 1.00 41.19 78 THR A CA 1
ATOM 598 C C . THR A 1 78 ? 4.256 18.059 5.658 1.00 41.19 78 THR A C 1
ATOM 600 O O . THR A 1 78 ? 3.200 18.316 5.084 1.00 41.19 78 THR A O 1
ATOM 603 N N . THR A 1 79 ? 4.709 18.722 6.725 1.00 34.97 79 THR A N 1
ATOM 604 C CA . THR A 1 79 ? 4.102 19.931 7.306 1.00 34.97 79 THR A CA 1
ATOM 605 C C . THR A 1 79 ? 4.176 21.111 6.346 1.00 34.97 79 THR A C 1
ATOM 607 O O . THR A 1 79 ? 5.202 21.216 5.635 1.00 34.97 79 THR A O 1
#

Secondary structure (DSSP, 8-state):
---PPPP-----------TT-HHHHHTT--EEEEEEEEEEEEEETTEEEEEEEEEEEEEEEETTEEEEEE-SS------

Sequence (79 aa):
MDRKHVPARMHSPPLCLDCSDPNSAERYSNVVDTGLQEIEVETRKGVEENCKVSSGYHTLLVGDCYLIVKSSKPISETT